Protein AF-A0A842W8N0-F1 (afdb_monomer_lite)

Radius of gyration: 25.59 Å; chains: 1; bounding box: 56×43×64 Å

pLDDT: mean 80.21, std 14.43, range [37.72, 97.69]

Secondary structure (DSSP, 8-state):
---SHHHHHHHTT-PPPP------HHHHHHHHHHHHHHHHHHHHHHHHHHHHHHHHHHHHHH-SS--HHHHHHHHHHHHHHHHHHHHHHHHHHHHHHHHHHHHHHHHHHHHHHHHHTT---HHHHHHHT-HHHHT--

Structure (mmCIF, N/CA/C/O backbone):
data_AF-A0A842W8N0-F1
#
_entry.id   AF-A0A842W8N0-F1
#
loop_
_atom_site.group_PDB
_atom_site.id
_atom_site.type_symbol
_atom_site.label_atom_id
_atom_site.label_alt_id
_atom_site.label_comp_id
_atom_site.label_asym_id
_atom_site.label_entity_id
_atom_site.label_seq_id
_atom_site.pdbx_PDB_ins_code
_atom_site.Cartn_x
_atom_site.Cartn_y
_atom_site.Cartn_z
_atom_site.occupancy
_atom_site.B_iso_or_equiv
_atom_site.auth_seq_id
_atom_site.auth_comp_id
_atom_site.auth_asym_id
_atom_site.auth_atom_id
_atom_site.pdbx_PDB_model_num
ATOM 1 N N . MET A 1 1 ? 34.417 -27.576 -29.522 1.00 37.72 1 MET A N 1
ATOM 2 C CA . MET A 1 1 ? 33.255 -28.136 -30.247 1.00 37.72 1 MET A CA 1
ATOM 3 C C . MET A 1 1 ? 32.018 -27.959 -29.378 1.00 37.72 1 MET A C 1
ATOM 5 O O . MET A 1 1 ? 31.814 -28.756 -28.482 1.00 37.72 1 MET A O 1
ATOM 9 N N . ALA A 1 2 ? 31.237 -26.896 -29.588 1.00 48.78 2 ALA A N 1
ATOM 10 C CA . ALA A 1 2 ? 30.005 -26.617 -28.833 1.00 48.78 2 ALA A CA 1
ATOM 11 C C . ALA A 1 2 ? 28.783 -26.707 -29.767 1.00 48.78 2 ALA A C 1
ATOM 13 O O . ALA A 1 2 ? 27.974 -25.791 -29.863 1.00 48.78 2 ALA A O 1
ATOM 14 N N . ILE A 1 3 ? 28.708 -27.786 -30.550 1.00 51.56 3 ILE A N 1
ATOM 15 C CA . ILE A 1 3 ? 27.665 -27.996 -31.558 1.00 51.56 3 ILE A CA 1
ATOM 16 C C . ILE A 1 3 ? 26.966 -29.312 -31.224 1.00 51.56 3 ILE A C 1
ATOM 18 O O . ILE A 1 3 ? 27.363 -30.343 -31.750 1.00 51.56 3 ILE A O 1
ATOM 22 N N . ASN A 1 4 ? 25.986 -29.286 -30.310 1.00 55.97 4 ASN A N 1
ATOM 23 C CA . ASN A 1 4 ? 24.762 -30.114 -30.385 1.00 55.97 4 ASN A CA 1
ATOM 24 C C . ASN A 1 4 ? 23.886 -30.131 -29.128 1.00 55.97 4 ASN A C 1
ATOM 26 O O . ASN A 1 4 ? 22.790 -30.682 -29.202 1.00 55.97 4 ASN A O 1
ATOM 30 N N . GLU A 1 5 ? 24.289 -29.531 -28.008 1.00 54.09 5 GLU A N 1
ATOM 31 C CA . GLU A 1 5 ? 23.489 -29.617 -26.773 1.00 54.09 5 GLU A CA 1
ATOM 32 C C . GLU A 1 5 ? 22.057 -29.097 -26.975 1.00 54.09 5 GLU A C 1
ATOM 34 O O . GLU A 1 5 ? 21.094 -29.760 -26.602 1.00 54.09 5 GLU A O 1
ATOM 39 N N . TRP A 1 6 ? 21.886 -27.997 -27.713 1.00 58.28 6 TRP A N 1
ATOM 40 C CA . TRP A 1 6 ? 20.570 -27.424 -28.032 1.00 58.28 6 TRP A CA 1
ATOM 41 C C . TRP A 1 6 ? 19.630 -28.350 -28.824 1.00 58.28 6 TRP A C 1
ATOM 43 O O . TRP A 1 6 ? 18.415 -28.297 -28.635 1.00 58.28 6 TRP A O 1
ATOM 53 N N . LYS A 1 7 ? 20.163 -29.226 -29.688 1.00 62.53 7 LYS A N 1
ATOM 54 C CA . LYS A 1 7 ? 19.339 -30.165 -30.474 1.00 62.53 7 LYS A CA 1
ATOM 55 C C . LYS A 1 7 ? 18.827 -31.337 -29.634 1.00 62.53 7 LYS A C 1
ATOM 57 O O . LYS A 1 7 ? 17.808 -31.930 -29.985 1.00 62.53 7 LYS A O 1
ATOM 62 N N . ILE A 1 8 ? 19.510 -31.664 -28.535 1.00 65.56 8 ILE A N 1
ATOM 63 C CA . ILE A 1 8 ? 19.110 -32.733 -27.610 1.00 65.56 8 ILE A CA 1
ATOM 64 C C . ILE A 1 8 ? 17.887 -32.286 -26.801 1.00 65.56 8 ILE A C 1
ATOM 66 O O . ILE A 1 8 ? 16.899 -33.015 -26.733 1.00 65.56 8 ILE A O 1
ATOM 70 N N . TRP A 1 9 ? 17.894 -31.051 -26.293 1.00 64.12 9 TRP A N 1
ATOM 71 C CA . TRP A 1 9 ? 16.776 -30.490 -25.526 1.00 64.12 9 TRP A CA 1
ATOM 72 C C . TRP A 1 9 ? 15.476 -30.384 -26.340 1.00 64.12 9 TRP A C 1
ATOM 74 O O . TRP A 1 9 ? 14.411 -30.726 -25.831 1.00 64.12 9 TRP A O 1
ATOM 84 N N . GLN A 1 10 ? 15.550 -30.014 -27.626 1.00 64.50 10 GLN A N 1
ATOM 85 C CA . GLN A 1 10 ? 14.371 -29.984 -28.509 1.00 64.50 10 GLN A CA 1
ATOM 86 C C . GLN A 1 10 ? 13.789 -31.378 -28.806 1.00 64.50 10 GLN A C 1
ATOM 88 O O . GLN A 1 10 ? 12.573 -31.511 -28.931 1.00 64.50 10 GLN A O 1
ATOM 93 N N . ARG A 1 11 ? 14.624 -32.426 -28.898 1.00 65.75 11 ARG A N 1
ATOM 94 C CA . ARG A 1 11 ? 14.163 -33.814 -29.111 1.00 65.75 11 ARG A CA 1
ATOM 95 C C . ARG A 1 11 ? 13.447 -34.405 -27.896 1.00 65.75 11 ARG A C 1
ATOM 97 O O . ARG A 1 11 ? 12.604 -35.276 -28.071 1.00 65.75 11 ARG A O 1
ATOM 104 N N . LEU A 1 12 ? 13.755 -33.923 -26.693 1.00 73.00 12 LEU A N 1
ATOM 105 C CA . LEU A 1 12 ? 13.152 -34.368 -25.432 1.00 73.00 12 LEU A CA 1
ATOM 106 C C . LEU A 1 12 ? 11.815 -33.672 -25.107 1.00 73.00 12 LEU A C 1
ATOM 108 O O . LEU A 1 12 ? 11.284 -33.841 -24.015 1.00 73.00 12 LEU A O 1
ATOM 112 N N . GLY A 1 13 ? 11.257 -32.885 -26.034 1.00 62.50 13 GLY A N 1
ATOM 113 C CA . GLY A 1 13 ? 9.949 -32.246 -25.856 1.00 62.50 13 GLY A CA 1
ATOM 114 C C . GLY A 1 13 ? 9.960 -31.003 -24.962 1.00 62.50 13 GLY A C 1
ATOM 115 O O . GLY A 1 13 ? 8.897 -30.431 -24.706 1.00 62.50 13 GLY A O 1
ATOM 116 N N . PHE A 1 14 ? 11.136 -30.530 -24.533 1.00 61.44 14 PHE A N 1
ATOM 117 C CA . PHE A 1 14 ? 11.260 -29.227 -23.886 1.00 61.44 14 PHE A CA 1
ATOM 118 C C . PHE A 1 14 ? 10.972 -28.142 -24.926 1.00 61.44 14 PHE A C 1
ATOM 120 O O . PHE A 1 14 ? 11.801 -27.827 -25.785 1.00 61.44 14 PHE A O 1
ATOM 127 N N . LYS A 1 15 ? 9.750 -27.598 -24.879 1.00 61.84 15 LYS A N 1
ATOM 128 C CA . LYS A 1 15 ? 9.355 -26.446 -25.691 1.00 61.84 15 LYS A CA 1
ATOM 129 C C . LYS A 1 15 ? 10.353 -25.327 -25.418 1.00 61.84 15 LYS A C 1
ATOM 131 O O . LYS A 1 15 ? 10.620 -25.010 -24.260 1.00 61.84 15 LYS A O 1
ATOM 136 N N . SER A 1 16 ? 10.903 -24.740 -26.483 1.00 57.84 16 SER A N 1
ATOM 137 C CA . SER A 1 16 ? 11.685 -23.511 -26.364 1.00 57.84 16 SER A CA 1
ATOM 138 C C . SER A 1 16 ? 10.904 -22.524 -25.492 1.00 57.84 16 SER A C 1
ATOM 140 O O . SER A 1 16 ? 9.681 -22.442 -25.665 1.00 57.84 16 SER A O 1
ATOM 142 N N . PRO A 1 17 ? 11.564 -21.821 -24.551 1.00 56.91 17 PRO A N 1
ATOM 143 C CA . PRO A 1 17 ? 10.871 -20.879 -23.687 1.00 56.91 17 PRO A CA 1
ATOM 144 C C . PRO A 1 17 ? 10.042 -19.938 -24.567 1.00 56.91 17 PRO A C 1
ATOM 146 O O . PRO A 1 17 ? 10.509 -19.576 -25.659 1.00 56.91 17 PRO A O 1
ATOM 149 N N . PRO A 1 18 ? 8.804 -19.599 -24.158 1.00 52.84 18 PRO A N 1
ATOM 150 C CA . PRO A 1 18 ? 7.971 -18.695 -24.933 1.00 52.84 18 PRO A CA 1
ATOM 151 C C . PRO A 1 18 ? 8.812 -17.468 -25.274 1.00 52.84 18 PRO A C 1
ATOM 153 O O . PRO A 1 18 ? 9.472 -16.911 -24.393 1.00 52.84 18 PRO A O 1
ATOM 156 N N . LYS A 1 19 ? 8.861 -17.099 -26.564 1.00 53.97 19 LYS A N 1
ATOM 157 C CA . LYS A 1 19 ? 9.527 -15.865 -26.995 1.00 53.97 19 LYS A CA 1
ATOM 158 C C . LYS A 1 19 ? 9.007 -14.767 -26.076 1.00 53.97 19 LYS A C 1
ATOM 160 O O . LYS A 1 19 ? 7.801 -14.522 -26.091 1.00 53.97 19 LYS A O 1
ATOM 165 N N . GLN A 1 20 ? 9.891 -14.177 -25.266 1.00 56.47 20 GLN A N 1
ATOM 166 C CA . GLN A 1 20 ? 9.535 -13.047 -24.414 1.00 56.47 20 GLN A CA 1
ATOM 167 C C . GLN A 1 20 ? 8.753 -12.066 -25.282 1.00 56.47 20 GLN A C 1
ATOM 169 O O . GLN A 1 20 ? 9.212 -11.693 -26.370 1.00 56.47 20 GLN A O 1
ATOM 174 N N . SER A 1 21 ? 7.531 -11.748 -24.852 1.00 60.00 21 SER A N 1
ATOM 175 C CA . SER A 1 21 ? 6.713 -10.746 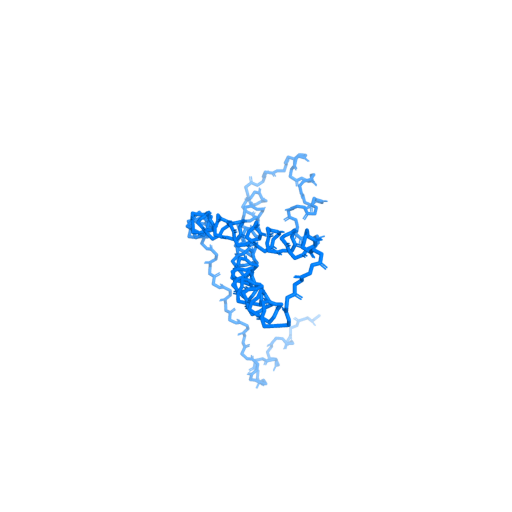-25.517 1.00 60.00 21 SER A CA 1
ATOM 176 C C . SER A 1 21 ? 7.567 -9.496 -25.696 1.00 60.00 21 SER A C 1
ATOM 178 O O . SER A 1 21 ? 8.360 -9.124 -24.829 1.00 60.00 21 SER A O 1
ATOM 180 N N . LYS A 1 22 ? 7.478 -8.878 -26.874 1.00 70.50 22 LYS A N 1
ATOM 181 C CA . LYS A 1 22 ? 8.215 -7.647 -27.144 1.00 70.50 22 LYS A CA 1
ATOM 182 C C . LYS A 1 22 ? 7.737 -6.608 -26.123 1.00 70.50 22 LYS A C 1
ATOM 184 O O . LYS A 1 22 ? 6.570 -6.235 -26.166 1.00 70.50 22 LYS A O 1
ATOM 189 N N . ILE A 1 23 ? 8.618 -6.208 -25.203 1.00 78.25 23 ILE A N 1
ATOM 190 C CA . ILE A 1 23 ? 8.315 -5.203 -24.177 1.00 78.25 23 ILE A CA 1
ATOM 191 C C . ILE A 1 23 ? 7.908 -3.910 -24.887 1.00 78.25 23 ILE A C 1
ATOM 193 O O . ILE A 1 23 ? 8.670 -3.382 -25.706 1.00 78.25 23 ILE A O 1
ATOM 197 N N . ASP A 1 24 ? 6.706 -3.425 -24.583 1.00 86.50 24 ASP A N 1
ATOM 198 C CA . ASP A 1 24 ? 6.171 -2.168 -25.093 1.00 86.50 24 ASP A CA 1
ATOM 199 C C . ASP A 1 24 ? 6.235 -1.119 -23.984 1.00 86.50 24 ASP A C 1
ATOM 201 O O . ASP A 1 24 ? 5.384 -1.054 -23.102 1.00 86.50 24 ASP A O 1
ATOM 205 N N . VAL A 1 25 ? 7.287 -0.304 -24.044 1.00 86.75 25 VAL A N 1
ATOM 206 C CA . VAL A 1 25 ? 7.583 0.720 -23.038 1.00 86.75 25 VAL A CA 1
ATOM 207 C C . VAL A 1 25 ? 6.449 1.730 -22.897 1.00 86.75 25 VAL A C 1
ATOM 209 O O . VAL A 1 25 ? 6.178 2.155 -21.782 1.00 86.75 25 VAL A O 1
ATOM 212 N N . ASN A 1 26 ? 5.784 2.112 -23.991 1.00 89.06 26 ASN A N 1
ATOM 213 C CA . ASN A 1 26 ? 4.712 3.104 -23.913 1.00 89.06 26 ASN A CA 1
ATOM 214 C C . ASN A 1 26 ? 3.507 2.509 -23.189 1.00 89.06 26 ASN A C 1
ATOM 216 O O . ASN A 1 26 ? 3.007 3.108 -22.247 1.00 89.06 26 ASN A O 1
ATOM 220 N N . LYS A 1 27 ? 3.132 1.277 -23.548 1.00 89.88 27 LYS A N 1
ATOM 221 C CA . LYS A 1 27 ? 2.057 0.552 -22.868 1.00 89.88 27 LYS A CA 1
ATOM 222 C C . LYS A 1 27 ? 2.344 0.341 -21.379 1.00 89.88 27 LYS A C 1
ATOM 224 O O . LYS A 1 27 ? 1.427 0.410 -20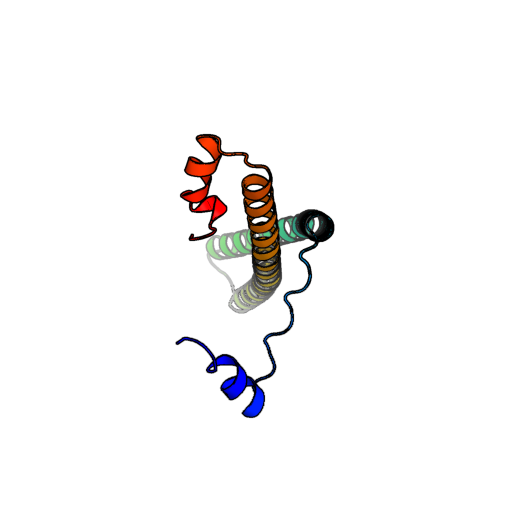.567 1.00 89.88 27 LYS A O 1
ATOM 229 N N . ASP A 1 28 ? 3.593 0.054 -21.018 1.00 88.62 28 ASP A N 1
ATOM 230 C CA . ASP A 1 28 ? 3.981 -0.113 -19.616 1.00 88.62 28 ASP A CA 1
ATOM 231 C C . ASP A 1 28 ? 3.968 1.215 -18.846 1.00 88.62 28 ASP A C 1
ATOM 233 O O . ASP A 1 28 ? 3.553 1.223 -17.691 1.00 88.62 28 ASP A O 1
ATOM 237 N N . ILE A 1 29 ? 4.357 2.331 -19.474 1.00 90.06 29 ILE A N 1
ATOM 238 C CA . ILE A 1 29 ? 4.242 3.672 -18.877 1.00 90.06 29 ILE A CA 1
ATOM 239 C C . ILE A 1 29 ? 2.773 4.039 -18.657 1.00 90.06 29 ILE A C 1
ATOM 241 O O . ILE A 1 29 ? 2.425 4.471 -17.560 1.00 90.06 29 ILE A O 1
ATOM 245 N N . ASP A 1 30 ? 1.922 3.836 -19.665 1.00 92.25 30 ASP A N 1
ATOM 246 C CA . ASP A 1 30 ? 0.488 4.129 -19.577 1.00 92.25 30 ASP A CA 1
ATOM 247 C C . ASP A 1 30 ? -0.163 3.298 -18.463 1.00 92.25 30 ASP A C 1
ATOM 249 O O . ASP A 1 30 ? -0.858 3.841 -17.611 1.00 92.25 30 ASP A O 1
ATOM 253 N N . ALA A 1 31 ? 0.156 2.002 -18.378 1.00 90.12 31 ALA A N 1
ATOM 254 C CA . ALA A 1 31 ? -0.369 1.133 -17.327 1.00 90.12 31 ALA A CA 1
ATOM 255 C C . ALA A 1 31 ? 0.085 1.538 -15.914 1.00 90.12 31 ALA A C 1
ATOM 257 O O . ALA A 1 31 ? -0.695 1.435 -14.968 1.00 90.12 31 ALA A O 1
ATOM 258 N N . VAL A 1 32 ? 1.329 2.004 -15.755 1.00 90.38 32 VAL A N 1
ATOM 259 C CA . VAL A 1 32 ? 1.799 2.549 -14.471 1.00 90.38 32 VAL A CA 1
ATOM 260 C C . VAL A 1 32 ? 1.041 3.831 -14.131 1.00 90.38 32 VAL A C 1
ATOM 262 O O . VAL A 1 32 ? 0.647 4.022 -12.983 1.00 90.38 32 VAL A O 1
ATOM 265 N N . LEU A 1 33 ? 0.825 4.713 -15.108 1.00 90.69 33 LEU A N 1
ATOM 266 C CA . LEU A 1 33 ? 0.093 5.959 -14.902 1.00 90.69 33 LEU A CA 1
ATOM 267 C C . LEU A 1 33 ? -1.366 5.701 -14.501 1.00 90.69 33 LEU A C 1
ATOM 269 O O . LEU A 1 33 ? -1.845 6.312 -13.545 1.00 90.69 33 LEU A O 1
ATOM 273 N N . ASP A 1 34 ? -2.039 4.772 -15.177 1.00 89.50 34 ASP A N 1
ATOM 274 C CA . ASP A 1 34 ? -3.400 4.346 -14.847 1.00 89.50 34 ASP A CA 1
ATOM 275 C C . ASP A 1 34 ? -3.465 3.776 -13.427 1.00 89.50 34 ASP A C 1
ATOM 277 O O . ASP A 1 34 ? -4.257 4.241 -12.607 1.00 89.50 34 ASP A O 1
ATOM 281 N N . SER A 1 35 ? -2.551 2.867 -13.078 1.00 88.94 35 SER A N 1
ATOM 282 C CA . SER A 1 35 ? -2.512 2.296 -11.732 1.00 88.94 35 SER A CA 1
ATOM 283 C C . SER A 1 35 ? -2.246 3.351 -10.653 1.00 88.94 35 SER A C 1
ATOM 285 O O . SER A 1 35 ? -2.895 3.344 -9.611 1.00 88.94 35 SER A O 1
ATOM 287 N N . LEU A 1 36 ? -1.364 4.329 -10.892 1.00 86.69 36 LEU A N 1
ATOM 288 C CA . LEU A 1 36 ? -1.146 5.432 -9.946 1.00 86.69 36 LEU A CA 1
ATOM 289 C C . LEU A 1 36 ? -2.404 6.292 -9.739 1.00 86.69 36 LEU A C 1
ATOM 291 O O . LEU A 1 36 ? -2.639 6.782 -8.628 1.00 86.69 36 LEU A O 1
ATOM 295 N N . ASN A 1 37 ? -3.215 6.474 -10.783 1.00 88.69 37 ASN A N 1
ATOM 296 C CA . ASN A 1 37 ? -4.493 7.175 -10.676 1.00 88.69 37 ASN A CA 1
ATOM 297 C C . ASN A 1 37 ? -5.513 6.367 -9.859 1.00 88.69 37 ASN A C 1
ATOM 299 O O . ASN A 1 37 ? -6.209 6.952 -9.022 1.00 88.69 37 ASN A O 1
ATOM 303 N N . ASP A 1 38 ? -5.539 5.046 -10.032 1.00 86.44 38 ASP A N 1
ATOM 304 C CA . ASP A 1 38 ? -6.438 4.128 -9.323 1.00 86.44 38 ASP A CA 1
ATOM 305 C C . ASP A 1 38 ? -6.027 3.898 -7.858 1.00 86.44 38 ASP A C 1
ATOM 307 O O . ASP A 1 38 ? -6.871 3.754 -6.972 1.00 86.44 38 ASP A O 1
ATOM 311 N N . VAL A 1 39 ? -4.731 3.969 -7.556 1.00 87.88 39 VAL A N 1
ATOM 312 C CA . VAL A 1 39 ? -4.183 3.816 -6.199 1.00 87.88 39 VAL A CA 1
ATOM 313 C C . VAL A 1 39 ? -4.566 4.989 -5.290 1.00 87.88 39 VAL A C 1
ATOM 315 O O . VAL A 1 39 ? -4.770 4.816 -4.086 1.00 87.88 39 VAL A O 1
ATOM 318 N N . LYS A 1 40 ? -4.706 6.204 -5.831 1.00 84.88 40 LYS A N 1
ATOM 319 C CA . LYS A 1 40 ? -5.028 7.406 -5.042 1.00 84.88 40 LYS A CA 1
ATOM 320 C C . LYS A 1 40 ? -6.322 7.274 -4.213 1.00 84.88 40 LYS A C 1
ATOM 322 O O . LYS A 1 40 ? -6.272 7.554 -3.008 1.00 84.88 40 LYS A O 1
ATOM 327 N N . PRO A 1 41 ? -7.480 6.880 -4.781 1.00 87.75 41 PRO A N 1
ATOM 328 C CA . PRO A 1 41 ? -8.688 6.650 -3.991 1.00 87.75 41 PRO A CA 1
ATOM 329 C C . PRO A 1 41 ? -8.545 5.472 -3.014 1.00 87.75 41 PRO A C 1
ATOM 331 O O . PRO A 1 41 ? -9.052 5.574 -1.894 1.00 87.75 41 PRO A O 1
ATOM 334 N N . VAL A 1 42 ? -7.812 4.410 -3.375 1.00 87.44 42 VAL A N 1
ATOM 335 C CA . VAL A 1 42 ? -7.552 3.255 -2.492 1.00 87.44 42 VAL A CA 1
ATOM 336 C C . VAL A 1 42 ? -6.793 3.689 -1.237 1.00 87.44 42 VAL A C 1
ATOM 338 O O . VAL A 1 42 ? -7.255 3.445 -0.123 1.00 87.44 42 VAL A O 1
ATOM 341 N N . ILE A 1 43 ? -5.694 4.435 -1.392 1.00 89.69 43 ILE A N 1
ATOM 342 C CA . ILE A 1 43 ? -4.920 4.982 -0.266 1.00 89.69 43 ILE A CA 1
ATOM 343 C C . ILE A 1 43 ? -5.791 5.895 0.606 1.00 89.69 43 ILE A C 1
ATOM 345 O O . ILE A 1 43 ? -5.719 5.840 1.835 1.00 89.69 43 ILE A O 1
ATOM 349 N N . SER A 1 44 ? -6.633 6.734 -0.004 1.00 92.38 44 SER A N 1
ATOM 350 C CA . SER A 1 44 ? -7.530 7.618 0.749 1.00 92.38 44 SER A CA 1
ATOM 351 C C . SER A 1 44 ? -8.519 6.828 1.618 1.00 92.38 44 SER A C 1
ATOM 353 O O . SER A 1 44 ? -8.706 7.152 2.797 1.00 92.38 44 SER A O 1
ATOM 355 N N . SER A 1 45 ? -9.101 5.759 1.067 1.00 91.62 45 SER A N 1
ATOM 356 C CA . SER A 1 45 ? -9.975 4.836 1.799 1.00 91.62 45 SER A CA 1
ATOM 357 C C . SER A 1 45 ? -9.231 4.132 2.938 1.00 91.62 45 SER A C 1
ATOM 359 O O . SER A 1 45 ? -9.704 4.131 4.078 1.00 91.62 45 SER A O 1
ATOM 361 N N . LEU A 1 46 ? -8.020 3.643 2.668 1.00 93.50 46 LEU A N 1
ATOM 362 C CA . LEU A 1 46 ? -7.187 2.942 3.641 1.00 93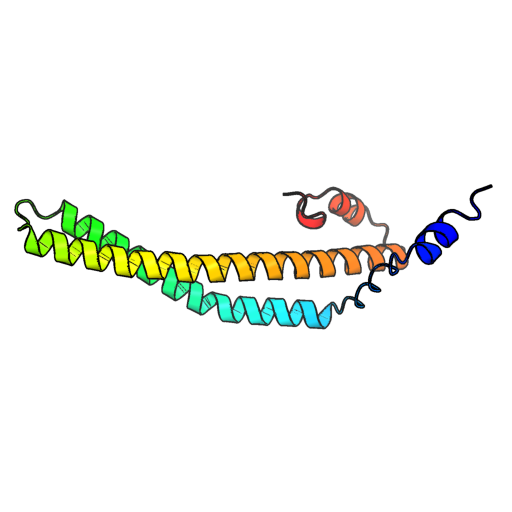.50 46 LEU A CA 1
ATOM 363 C C . LEU A 1 46 ? -6.845 3.837 4.841 1.00 93.50 46 LEU A C 1
ATOM 365 O O . LEU A 1 46 ? -7.010 3.440 5.996 1.00 93.50 46 LEU A O 1
ATOM 369 N N . ILE A 1 47 ? -6.441 5.087 4.587 1.00 95.31 47 ILE A N 1
ATOM 370 C CA . ILE A 1 47 ? -6.167 6.079 5.638 1.00 95.31 47 ILE A CA 1
ATOM 371 C C . ILE A 1 47 ? -7.413 6.313 6.500 1.00 95.31 47 ILE A C 1
ATOM 373 O O . ILE A 1 47 ? -7.316 6.397 7.730 1.00 95.31 47 ILE A O 1
ATOM 377 N N . LYS A 1 48 ? -8.592 6.411 5.877 1.00 96.69 48 LYS A N 1
ATOM 378 C CA . LYS A 1 48 ? -9.861 6.605 6.587 1.00 96.69 48 LYS A CA 1
ATOM 379 C C . LYS A 1 48 ? -10.175 5.421 7.505 1.00 96.69 48 LYS A C 1
ATOM 381 O O . LYS A 1 48 ? -10.500 5.644 8.674 1.00 96.69 48 LYS A O 1
ATOM 386 N N . ASP A 1 49 ? -10.045 4.190 7.015 1.00 96.88 49 ASP A N 1
ATOM 387 C CA . ASP A 1 49 ? -10.300 2.986 7.811 1.00 96.88 49 ASP A CA 1
ATOM 388 C C . ASP A 1 49 ? -9.268 2.818 8.945 1.00 96.88 49 ASP A C 1
ATOM 390 O O . ASP A 1 49 ? -9.653 2.556 10.089 1.00 96.88 49 ASP A O 1
ATOM 394 N N . ILE A 1 50 ? -7.980 3.097 8.705 1.00 96.50 50 ILE A N 1
ATOM 395 C CA . ILE A 1 50 ? -6.939 3.103 9.753 1.00 96.50 50 ILE A CA 1
ATOM 396 C C . ILE A 1 50 ? -7.259 4.130 10.847 1.00 96.50 50 ILE A C 1
ATOM 398 O O . ILE A 1 50 ? -7.167 3.831 12.043 1.00 96.50 50 ILE A O 1
ATOM 402 N N . ASN A 1 51 ? -7.655 5.346 10.465 1.00 97.69 51 ASN A N 1
ATOM 403 C CA . ASN A 1 51 ? -8.029 6.385 11.423 1.00 97.69 51 ASN A CA 1
ATOM 404 C C . ASN A 1 51 ? -9.274 5.993 12.224 1.00 97.69 51 ASN A C 1
ATOM 406 O O . ASN A 1 51 ? -9.310 6.198 13.441 1.00 97.69 51 ASN A O 1
ATOM 410 N N . LYS A 1 52 ? -10.259 5.359 11.577 1.00 97.06 52 LYS A N 1
ATOM 411 C CA . LYS A 1 52 ? -11.432 4.804 12.258 1.00 97.06 52 LYS A CA 1
ATOM 412 C C . LYS A 1 52 ? -11.032 3.732 13.275 1.00 97.06 52 LYS A C 1
ATOM 414 O O . LYS A 1 52 ? -11.474 3.787 14.421 1.00 97.06 52 LYS A O 1
ATOM 419 N N . PHE A 1 53 ? -10.152 2.803 12.907 1.00 97.06 53 PHE A N 1
ATOM 420 C CA . PHE A 1 53 ? -9.657 1.773 13.822 1.00 97.06 53 PHE A CA 1
ATOM 421 C C . PHE A 1 53 ? -8.937 2.377 15.039 1.00 97.06 53 PHE A C 1
ATOM 423 O O . PHE A 1 53 ? -9.200 1.995 16.184 1.00 97.06 53 PHE A O 1
ATOM 430 N N . LYS A 1 54 ? -8.074 3.379 14.814 1.00 96.94 54 LYS A N 1
ATOM 431 C CA . LYS A 1 54 ? -7.402 4.127 15.891 1.00 96.94 54 LYS A CA 1
ATOM 432 C C . LYS A 1 54 ? -8.405 4.808 16.826 1.00 96.94 54 LYS A C 1
ATOM 434 O O . LYS A 1 54 ? -8.236 4.744 18.045 1.00 96.94 54 LYS A O 1
ATOM 439 N N . ALA A 1 55 ? -9.454 5.422 16.280 1.00 95.69 55 ALA A N 1
ATOM 440 C CA . ALA A 1 55 ? -10.507 6.050 17.072 1.00 95.69 55 ALA A CA 1
ATOM 441 C C . ALA A 1 55 ? -11.252 5.028 17.950 1.00 95.69 55 ALA A C 1
ATOM 443 O O . ALA A 1 55 ? -11.402 5.263 19.149 1.00 95.69 55 ALA A O 1
ATOM 444 N N . LEU A 1 56 ? -11.616 3.860 17.402 1.00 94.19 56 LEU A N 1
ATOM 445 C CA . LEU A 1 56 ? -12.268 2.778 18.156 1.00 94.19 56 LEU A CA 1
ATOM 446 C C . LEU A 1 56 ? -11.389 2.253 19.305 1.00 94.19 56 LEU A C 1
ATOM 448 O O . LEU A 1 56 ? -11.881 2.025 20.411 1.00 94.19 56 LEU A O 1
ATOM 452 N N . LYS A 1 57 ? -10.077 2.101 19.076 1.00 93.50 57 LYS A N 1
ATOM 453 C CA . LYS A 1 57 ? -9.098 1.745 20.124 1.00 93.50 57 LYS A CA 1
ATOM 454 C C . LYS A 1 57 ? -9.002 2.820 21.212 1.00 93.50 57 LYS A C 1
ATOM 456 O O . LYS A 1 57 ? -8.920 2.492 22.394 1.00 93.50 57 LYS A O 1
ATOM 461 N N . LYS A 1 58 ? -9.004 4.103 20.835 1.00 93.50 58 LYS A N 1
ATOM 462 C CA . LYS A 1 58 ? -8.963 5.220 21.793 1.00 93.50 58 LYS A CA 1
ATOM 463 C C . LYS A 1 58 ? -10.235 5.272 22.643 1.00 93.50 58 LYS A C 1
ATOM 465 O O . LYS A 1 58 ? -10.142 5.433 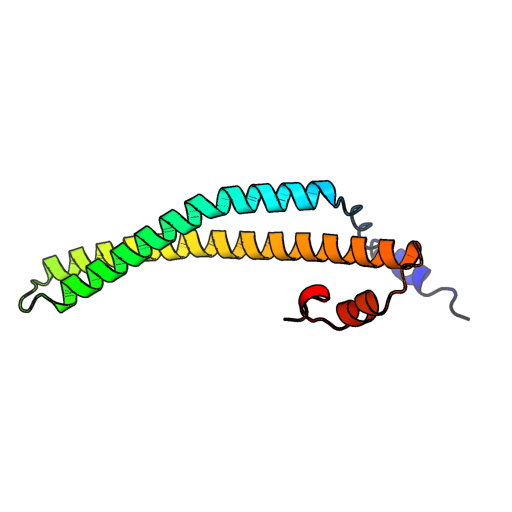23.856 1.00 93.50 58 LYS A O 1
ATOM 470 N N . GLN A 1 59 ? -11.398 5.094 22.017 1.00 90.06 59 GLN A N 1
ATOM 471 C CA . GLN A 1 59 ? -12.690 5.066 22.698 1.00 90.06 59 GLN A CA 1
ATOM 472 C C . GLN A 1 59 ? -12.757 3.937 23.728 1.00 90.06 59 GLN A C 1
ATOM 474 O O . GLN A 1 59 ? -13.147 4.186 24.865 1.00 90.06 59 GLN A O 1
ATOM 479 N N . GLU A 1 60 ? -12.324 2.729 23.359 1.00 88.94 60 GLU A N 1
ATOM 480 C CA . GLU A 1 60 ? -12.266 1.583 24.273 1.00 88.94 60 GLU A CA 1
ATOM 481 C C . GLU A 1 60 ? -11.412 1.898 25.504 1.00 88.94 60 GLU A C 1
ATOM 483 O O . GLU A 1 60 ? -11.890 1.774 26.625 1.00 88.94 60 GLU A O 1
ATOM 488 N N . LYS A 1 61 ? -10.185 2.400 25.302 1.00 88.38 61 LYS A N 1
ATOM 489 C CA . LYS A 1 61 ? -9.277 2.762 26.404 1.00 88.38 61 LYS A CA 1
ATOM 490 C C . LYS A 1 61 ? -9.830 3.853 27.324 1.00 88.38 61 LYS A C 1
ATOM 492 O O . LYS A 1 61 ? -9.469 3.906 28.494 1.00 88.38 61 LYS A O 1
ATOM 497 N N . SER A 1 62 ? -10.644 4.761 26.790 1.00 89.69 62 SER A N 1
ATOM 498 C CA . SER A 1 62 ? -11.150 5.921 27.534 1.00 89.69 62 SER A CA 1
ATOM 499 C C . SER A 1 62 ? -12.333 5.612 28.456 1.00 89.69 62 SER A C 1
ATOM 501 O O . SER A 1 62 ? -12.654 6.418 29.328 1.00 89.69 62 SER A O 1
ATOM 503 N N . ARG A 1 63 ? -12.993 4.461 28.286 1.00 87.38 63 ARG A N 1
ATOM 504 C CA . ARG A 1 63 ? -14.175 4.098 29.071 1.00 87.38 63 ARG A CA 1
ATOM 505 C C . ARG A 1 63 ? -13.768 3.185 30.226 1.00 87.38 63 ARG A C 1
ATOM 507 O O . ARG A 1 63 ? -13.225 2.111 30.008 1.00 87.38 63 ARG A O 1
ATOM 514 N N . LYS A 1 64 ? -14.065 3.609 31.457 1.00 76.88 64 LYS A N 1
ATOM 515 C CA . LYS A 1 64 ? -13.729 2.849 32.673 1.00 76.88 64 LYS A CA 1
ATOM 516 C C . LYS A 1 64 ? -14.710 1.709 32.990 1.00 76.88 64 LYS A C 1
ATOM 518 O O . LYS A 1 64 ? -14.291 0.745 33.608 1.00 76.88 64 LYS A O 1
ATOM 523 N N . ASN A 1 65 ? -15.963 1.795 32.527 1.00 84.56 65 ASN A N 1
ATOM 524 C CA . ASN A 1 65 ? -17.034 0.830 32.824 1.00 84.56 65 ASN A CA 1
ATOM 525 C C . ASN A 1 65 ? -17.789 0.439 31.538 1.00 84.56 65 ASN A C 1
ATOM 527 O O . ASN A 1 65 ? -18.912 0.883 31.316 1.00 84.56 65 ASN A O 1
ATOM 531 N N . ILE A 1 66 ? -17.147 -0.320 30.649 1.00 87.00 66 ILE A N 1
ATOM 532 C CA . ILE A 1 66 ? -17.797 -0.874 29.449 1.00 87.00 66 ILE A CA 1
ATOM 533 C C . ILE A 1 66 ? -18.547 -2.150 29.842 1.00 87.00 66 ILE A C 1
ATOM 535 O O . ILE A 1 66 ? -17.965 -3.018 30.486 1.00 87.00 66 ILE A O 1
ATOM 539 N N . SER A 1 67 ? -19.807 -2.291 29.422 1.00 92.44 67 SER A N 1
ATOM 540 C CA . SER A 1 67 ? -20.519 -3.571 29.541 1.00 92.44 67 SER A CA 1
ATOM 541 C C . SER A 1 67 ? -20.019 -4.60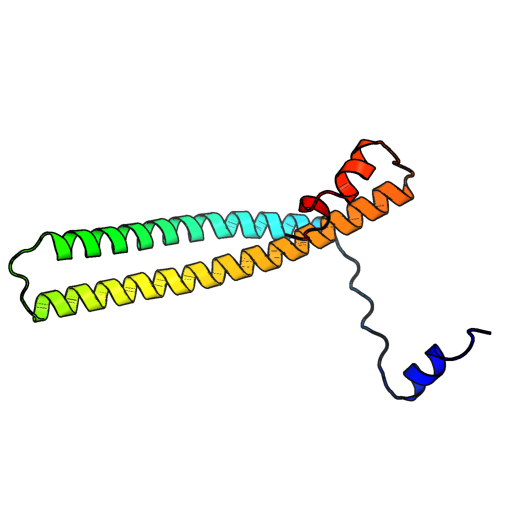0 28.517 1.00 92.44 67 SER A C 1
ATOM 543 O O . SER A 1 67 ? -19.636 -4.236 27.405 1.00 92.44 67 SER A O 1
ATOM 545 N N . ASP A 1 68 ? -20.097 -5.896 28.826 1.00 91.12 68 ASP A N 1
ATOM 546 C CA . ASP A 1 68 ? -19.654 -6.964 27.910 1.00 91.12 68 ASP A CA 1
ATOM 547 C C . ASP A 1 68 ? -20.320 -6.888 26.528 1.00 91.12 68 ASP A C 1
ATOM 549 O O . ASP A 1 68 ? -19.689 -7.129 25.496 1.00 91.12 68 ASP A O 1
ATOM 553 N N . ASN A 1 69 ? -21.593 -6.487 26.480 1.00 93.81 69 ASN A N 1
ATOM 554 C CA . ASN A 1 69 ? -22.327 -6.337 25.226 1.00 93.81 69 ASN A CA 1
ATOM 555 C C . ASN A 1 69 ? -21.817 -5.144 24.393 1.00 93.81 69 ASN A C 1
ATOM 557 O O . ASN A 1 69 ? -21.739 -5.220 23.166 1.00 93.81 69 ASN A O 1
ATOM 561 N N . GLU A 1 70 ? -21.434 -4.041 25.039 1.00 90.19 70 GLU A N 1
ATOM 562 C CA . GLU A 1 70 ? -20.775 -2.921 24.359 1.00 90.19 70 GLU A CA 1
ATOM 563 C C . GLU A 1 70 ? -19.369 -3.296 23.890 1.00 90.19 70 GLU A C 1
ATOM 565 O O . GLU A 1 70 ? -19.001 -2.963 22.761 1.00 90.19 70 GLU A O 1
ATOM 570 N N . LEU A 1 71 ? -18.603 -4.024 24.710 1.00 90.56 71 LEU A N 1
ATOM 571 C CA . LEU A 1 71 ? -17.273 -4.506 24.340 1.00 90.56 71 LEU A CA 1
ATOM 572 C C . LEU A 1 71 ? -17.347 -5.408 23.105 1.00 90.56 71 LEU A C 1
ATOM 574 O O . LEU A 1 71 ? -16.556 -5.249 22.170 1.00 90.56 71 LEU A O 1
ATOM 578 N N . LYS A 1 72 ? -18.338 -6.306 23.065 1.00 92.88 72 LYS A N 1
ATOM 579 C CA . LYS A 1 72 ? -18.603 -7.182 21.922 1.00 92.88 72 LYS A CA 1
ATOM 580 C C . LYS A 1 72 ? -18.893 -6.376 20.658 1.00 92.88 72 LYS A C 1
ATOM 582 O O . LYS A 1 72 ? -18.201 -6.563 19.662 1.00 92.88 72 LYS A O 1
ATOM 587 N N . LYS A 1 73 ? -19.826 -5.418 20.709 1.00 93.00 73 LYS A N 1
ATOM 588 C CA . LYS A 1 73 ? -20.150 -4.546 19.563 1.00 93.00 73 LYS A CA 1
ATOM 589 C C . LYS A 1 73 ? -18.938 -3.753 19.070 1.00 93.00 73 LYS A C 1
ATOM 591 O O . LYS A 1 73 ? -18.686 -3.691 17.869 1.00 93.00 73 LYS A O 1
ATOM 596 N N . MET A 1 74 ? -18.158 -3.175 19.986 1.00 92.44 74 MET A N 1
ATOM 597 C CA . MET A 1 74 ? -16.939 -2.441 19.629 1.00 92.44 74 MET A CA 1
ATOM 598 C C . MET A 1 74 ? -15.886 -3.355 18.998 1.00 92.44 74 MET A C 1
ATOM 600 O O . MET A 1 74 ? -15.176 -2.940 18.082 1.00 92.44 74 MET A O 1
ATOM 604 N N . THR A 1 75 ? -15.765 -4.588 19.485 1.00 92.94 75 THR A N 1
ATOM 605 C CA . THR A 1 75 ? -14.839 -5.583 18.936 1.00 92.94 75 THR A CA 1
ATOM 606 C C . THR A 1 75 ? -15.276 -6.024 17.544 1.00 92.94 75 THR A C 1
ATOM 608 O O . THR A 1 75 ? -14.456 -6.015 16.631 1.00 92.94 75 THR A O 1
ATOM 611 N N . GLU A 1 76 ? -16.563 -6.308 17.339 1.00 96.19 76 GLU A N 1
ATOM 612 C CA . GLU A 1 76 ? -17.122 -6.621 16.018 1.00 96.19 76 GLU A CA 1
ATOM 613 C C . GLU A 1 76 ? -16.875 -5.488 15.015 1.00 96.19 76 GLU A C 1
ATOM 615 O O . GLU A 1 76 ? -16.484 -5.737 13.874 1.00 96.19 76 GLU A O 1
ATOM 620 N N . GLU A 1 77 ? -17.052 -4.229 15.428 1.00 95.88 77 GLU A N 1
ATOM 621 C CA . GLU A 1 77 ? -16.771 -3.089 14.558 1.00 95.88 77 GLU A CA 1
ATOM 622 C C . GLU A 1 77 ? -15.278 -2.973 14.222 1.00 95.88 77 GLU A C 1
ATOM 624 O O . GLU A 1 77 ? -14.931 -2.738 13.063 1.00 95.88 77 GLU A O 1
ATOM 629 N N . LYS A 1 78 ? -14.382 -3.185 15.195 1.00 95.06 78 LYS A N 1
ATOM 630 C CA . LYS A 1 78 ? -12.930 -3.203 14.952 1.00 95.06 78 LYS A CA 1
ATOM 631 C C . LYS A 1 78 ? -12.537 -4.297 13.972 1.00 95.06 78 LYS A C 1
ATOM 633 O O . LYS A 1 78 ? -11.757 -4.009 13.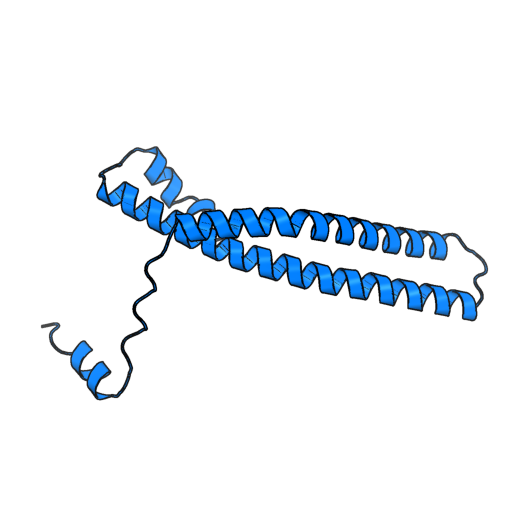073 1.00 95.06 78 LYS A O 1
ATOM 638 N N . VAL A 1 79 ? -13.079 -5.506 14.127 1.00 97.06 79 VAL A N 1
ATOM 639 C CA . VAL A 1 79 ? -12.821 -6.628 13.212 1.00 97.06 79 VAL A CA 1
ATOM 640 C C . VAL A 1 79 ? -13.265 -6.258 11.800 1.00 97.06 79 VAL A C 1
ATOM 642 O O . VAL A 1 79 ? -12.460 -6.336 10.884 1.00 97.06 79 VAL A O 1
ATOM 645 N N . LYS A 1 80 ? -14.486 -5.735 11.626 1.00 96.94 80 LYS A N 1
ATOM 646 C CA . LYS A 1 80 ? -14.991 -5.301 10.309 1.00 96.94 80 LYS A CA 1
ATOM 647 C C . LYS A 1 80 ? -14.156 -4.189 9.674 1.00 96.94 80 LYS A C 1
ATOM 649 O O . LYS A 1 80 ? -14.035 -4.131 8.457 1.00 96.94 80 LYS A O 1
ATOM 654 N N . VAL A 1 81 ? -13.652 -3.244 10.469 1.00 97.31 81 VAL A N 1
ATOM 655 C CA . VAL A 1 81 ? -12.769 -2.182 9.960 1.00 97.31 81 VAL A CA 1
ATOM 656 C C . VAL A 1 81 ? -11.417 -2.766 9.566 1.00 97.31 81 VAL A C 1
ATOM 658 O O . VAL A 1 81 ? -10.910 -2.432 8.505 1.00 97.31 81 VAL A O 1
ATOM 661 N N . PHE A 1 82 ? -10.846 -3.635 10.398 1.00 96.69 82 PHE A N 1
ATOM 662 C CA . PHE A 1 82 ? -9.538 -4.225 10.144 1.00 96.69 82 PHE A CA 1
ATOM 663 C C . PHE A 1 82 ? -9.547 -5.162 8.933 1.00 96.69 82 PHE A C 1
ATOM 665 O O . PHE A 1 82 ? -8.633 -5.105 8.126 1.00 96.69 82 PHE A O 1
ATOM 672 N N . ASP A 1 83 ? -10.617 -5.927 8.748 1.00 96.50 83 ASP A N 1
ATOM 673 C CA . ASP A 1 83 ? -10.846 -6.752 7.560 1.00 96.50 83 ASP A CA 1
ATOM 674 C C . ASP A 1 83 ? -10.827 -5.920 6.264 1.00 96.50 83 ASP A C 1
ATOM 676 O O . ASP A 1 83 ? -10.126 -6.251 5.310 1.00 96.50 83 ASP A O 1
ATOM 680 N N . ARG A 1 84 ? -11.484 -4.748 6.256 1.00 95.62 84 ARG A N 1
ATOM 681 C CA . ARG A 1 84 ? -11.399 -3.816 5.116 1.00 95.62 84 ARG A CA 1
ATOM 682 C C . ARG A 1 84 ? -9.995 -3.258 4.895 1.00 95.62 84 ARG A C 1
ATOM 684 O O . ARG A 1 84 ? -9.619 -3.061 3.743 1.00 95.62 84 ARG A O 1
ATOM 691 N N . ILE A 1 85 ? -9.250 -2.986 5.970 1.00 95.31 85 ILE A N 1
ATOM 692 C CA . ILE A 1 85 ? -7.853 -2.532 5.882 1.00 95.31 85 ILE A CA 1
ATOM 693 C C . ILE A 1 85 ? -7.008 -3.610 5.209 1.00 95.31 85 ILE A C 1
ATOM 695 O O . ILE A 1 85 ? -6.285 -3.283 4.277 1.00 95.31 85 ILE A O 1
ATOM 699 N N . LEU A 1 86 ? -7.118 -4.867 5.655 1.00 93.19 86 LEU A N 1
ATOM 700 C CA . LEU A 1 86 ? -6.372 -5.990 5.084 1.00 93.19 86 LEU A CA 1
ATOM 701 C C . LEU A 1 86 ? -6.672 -6.139 3.594 1.00 93.19 86 LEU A C 1
ATOM 703 O O . LEU A 1 86 ? -5.756 -6.057 2.787 1.00 93.19 86 LEU A O 1
ATOM 707 N N . ASN A 1 87 ? -7.952 -6.216 3.233 1.00 91.94 87 ASN A N 1
ATOM 708 C CA . ASN A 1 87 ? -8.370 -6.363 1.843 1.00 91.94 87 ASN A CA 1
ATOM 709 C C . ASN A 1 87 ? -7.831 -5.227 0.947 1.00 91.94 87 ASN A C 1
ATOM 711 O O . ASN A 1 87 ? -7.262 -5.467 -0.111 1.00 91.94 87 ASN A O 1
ATOM 715 N N . GLN A 1 88 ? -7.953 -3.966 1.379 1.00 89.44 88 GLN A N 1
ATOM 716 C CA . GLN A 1 88 ? -7.434 -2.823 0.610 1.00 89.44 88 GLN A CA 1
ATOM 717 C C . GLN A 1 88 ? -5.901 -2.817 0.518 1.00 89.44 88 GLN A C 1
ATOM 719 O O . GLN A 1 88 ? -5.354 -2.370 -0.488 1.00 89.44 88 GLN A O 1
ATOM 724 N N . TYR A 1 89 ? -5.213 -3.281 1.563 1.00 89.88 89 TYR A N 1
ATOM 725 C CA . TYR A 1 89 ? -3.756 -3.344 1.586 1.00 89.88 89 TYR A CA 1
ATOM 726 C C . TYR A 1 89 ? -3.220 -4.441 0.661 1.00 89.88 89 TYR A C 1
ATOM 728 O O . TYR A 1 89 ? -2.268 -4.187 -0.067 1.00 89.88 89 TYR A O 1
ATOM 736 N N . GLU A 1 90 ? -3.868 -5.608 0.626 1.00 87.19 90 GLU A N 1
ATOM 737 C CA . GLU A 1 90 ? -3.527 -6.710 -0.286 1.00 87.19 90 GLU A CA 1
ATOM 738 C C . GLU A 1 90 ? -3.622 -6.277 -1.757 1.00 87.19 90 GLU A C 1
ATOM 740 O O . GLU A 1 90 ? -2.705 -6.530 -2.538 1.00 87.19 90 GLU A O 1
ATOM 745 N N . TYR A 1 91 ? -4.687 -5.557 -2.135 1.00 84.94 91 TYR A N 1
ATOM 746 C CA . TYR A 1 91 ? -4.805 -4.999 -3.489 1.00 84.94 91 TYR A CA 1
ATOM 747 C C . TYR A 1 91 ? -3.705 -3.982 -3.801 1.00 84.94 91 TYR A C 1
ATOM 749 O O . TYR A 1 91 ? -3.125 -4.012 -4.884 1.00 84.94 91 TYR A O 1
ATOM 757 N N . TYR A 1 92 ? -3.403 -3.095 -2.851 1.00 87.25 92 TYR A N 1
ATOM 758 C CA . TYR A 1 92 ? -2.348 -2.102 -3.023 1.00 87.25 92 TYR A CA 1
ATOM 759 C C . TYR A 1 92 ? -0.968 -2.748 -3.210 1.00 87.25 92 TYR A C 1
ATOM 761 O O . TYR A 1 92 ? -0.216 -2.326 -4.084 1.00 87.25 92 TYR A O 1
ATOM 769 N N . GLU A 1 93 ? -0.632 -3.766 -2.415 1.00 85.75 93 GLU A N 1
ATOM 770 C CA . GLU A 1 93 ? 0.641 -4.487 -2.515 1.00 85.75 93 GLU A CA 1
ATOM 771 C C . GLU A 1 93 ? 0.789 -5.173 -3.878 1.00 85.75 93 GLU A C 1
ATOM 773 O O . GLU A 1 93 ? 1.798 -4.978 -4.557 1.00 85.75 93 GLU A O 1
ATOM 778 N N . LEU A 1 94 ? -0.257 -5.869 -4.335 1.00 81.62 94 LEU A N 1
ATOM 779 C CA . LEU A 1 94 ? -0.265 -6.518 -5.645 1.00 81.62 94 LEU A CA 1
ATOM 780 C C . LEU A 1 94 ? -0.055 -5.516 -6.794 1.00 81.62 94 LEU A C 1
ATOM 782 O O . LEU A 1 94 ? 0.732 -5.775 -7.707 1.00 81.62 94 LEU A O 1
ATOM 786 N N . ASP A 1 95 ? -0.733 -4.367 -6.751 1.00 84.00 95 ASP A N 1
ATOM 787 C CA . ASP A 1 95 ? -0.582 -3.321 -7.767 1.00 84.00 95 ASP A CA 1
ATOM 788 C C . ASP A 1 95 ? 0.830 -2.719 -7.754 1.00 84.00 95 ASP A C 1
ATOM 790 O O . ASP A 1 95 ? 1.419 -2.472 -8.812 1.00 84.00 95 ASP A O 1
ATOM 794 N N . VAL A 1 96 ? 1.407 -2.503 -6.569 1.00 85.44 96 VAL A N 1
ATOM 795 C CA . VAL A 1 96 ? 2.786 -2.017 -6.423 1.00 85.44 96 VAL A CA 1
ATOM 796 C C . VAL A 1 96 ? 3.783 -3.008 -7.020 1.00 85.44 96 VAL A C 1
ATOM 798 O O . VAL A 1 96 ? 4.668 -2.580 -7.763 1.00 85.44 96 VAL A O 1
ATOM 801 N N . ASP A 1 97 ? 3.618 -4.307 -6.776 1.00 83.50 97 ASP A N 1
ATOM 802 C CA . ASP A 1 97 ? 4.498 -5.346 -7.319 1.00 83.50 97 ASP A CA 1
ATOM 803 C C . ASP A 1 97 ? 4.430 -5.413 -8.849 1.00 83.50 97 ASP A C 1
ATOM 805 O O . ASP A 1 97 ? 5.460 -5.388 -9.534 1.00 83.50 97 ASP A O 1
ATOM 809 N N . VAL A 1 98 ? 3.216 -5.421 -9.411 1.00 85.00 98 VAL A N 1
ATOM 810 C CA . VAL A 1 98 ? 3.005 -5.432 -10.868 1.00 85.00 98 VAL A CA 1
ATOM 811 C C . VAL A 1 98 ? 3.620 -4.191 -11.518 1.00 85.00 98 VAL A C 1
ATOM 813 O O . VAL A 1 98 ? 4.280 -4.289 -12.558 1.00 85.00 98 VAL A O 1
ATOM 816 N N . ASN A 1 99 ? 3.445 -3.018 -10.911 1.00 86.19 99 ASN A N 1
ATOM 817 C CA . ASN A 1 99 ? 4.065 -1.789 -11.398 1.00 86.19 99 ASN A CA 1
ATOM 818 C C . ASN A 1 99 ? 5.588 -1.813 -11.252 1.00 86.19 99 ASN A C 1
ATOM 820 O O . ASN A 1 99 ? 6.291 -1.342 -12.148 1.00 86.19 99 ASN A O 1
ATOM 824 N N . GLY A 1 100 ? 6.110 -2.398 -10.174 1.00 85.69 100 GLY A N 1
ATOM 825 C CA . GLY A 1 100 ? 7.539 -2.622 -9.978 1.00 85.69 100 GLY A CA 1
ATOM 826 C C . GLY A 1 100 ? 8.155 -3.396 -11.144 1.00 85.69 100 GLY A C 1
ATOM 827 O O . GLY A 1 100 ? 9.159 -2.962 -11.713 1.00 85.69 100 GLY A O 1
ATOM 828 N N . GLU A 1 101 ? 7.508 -4.480 -11.576 1.00 85.88 101 GLU A N 1
ATOM 829 C CA . GLU A 1 101 ? 7.933 -5.266 -12.743 1.00 85.88 101 GLU A CA 1
ATOM 830 C C . GLU A 1 101 ? 7.864 -4.477 -14.060 1.00 85.88 101 GLU A C 1
ATOM 832 O O . GLU A 1 101 ? 8.778 -4.548 -14.887 1.00 85.88 101 GLU A O 1
ATOM 837 N N . ARG A 1 102 ? 6.829 -3.653 -14.261 1.00 86.00 102 ARG A N 1
ATOM 838 C CA . ARG A 1 102 ? 6.738 -2.775 -15.445 1.00 86.00 102 ARG A CA 1
ATOM 839 C C . ARG A 1 102 ? 7.874 -1.760 -15.487 1.00 86.00 102 ARG A C 1
ATOM 841 O O . ARG A 1 102 ? 8.511 -1.585 -16.526 1.00 86.00 102 ARG A O 1
ATOM 848 N N . ILE A 1 103 ? 8.186 -1.130 -14.357 1.00 87.25 103 ILE A N 1
ATOM 849 C CA . ILE A 1 103 ? 9.294 -0.177 -14.268 1.00 87.25 103 ILE A CA 1
ATOM 850 C C . ILE A 1 103 ? 10.647 -0.875 -14.499 1.00 87.25 103 ILE A C 1
ATOM 852 O O . ILE A 1 103 ? 11.490 -0.323 -15.215 1.00 87.25 103 ILE A O 1
ATOM 856 N N . LYS A 1 104 ? 10.850 -2.098 -13.986 1.00 84.25 104 LYS A N 1
ATOM 857 C CA . LYS A 1 104 ? 12.029 -2.934 -14.299 1.00 84.25 104 LYS A CA 1
ATOM 858 C C . LYS A 1 104 ? 12.159 -3.202 -15.802 1.00 84.25 104 LYS A C 1
ATOM 860 O O . LYS A 1 104 ? 13.241 -3.074 -16.378 1.00 84.25 104 LYS A O 1
ATOM 865 N N . ASN A 1 105 ? 11.056 -3.533 -16.469 1.00 84.69 105 ASN A N 1
ATOM 866 C CA . ASN A 1 105 ? 11.051 -3.760 -17.915 1.00 84.69 105 ASN A CA 1
ATOM 867 C C . ASN A 1 105 ? 11.429 -2.490 -18.690 1.00 84.69 105 ASN A C 1
ATOM 869 O O . ASN A 1 105 ? 12.275 -2.535 -19.590 1.00 84.69 105 ASN A O 1
ATOM 873 N N . ILE A 1 106 ? 10.865 -1.342 -18.304 1.00 86.00 106 ILE A N 1
ATOM 874 C CA . ILE A 1 106 ? 11.183 -0.039 -18.899 1.00 86.00 106 ILE A CA 1
ATOM 875 C C . ILE A 1 106 ? 12.670 0.297 -18.715 1.00 86.00 106 ILE A C 1
ATOM 877 O O . ILE A 1 106 ? 13.343 0.657 -19.687 1.00 86.00 106 ILE A O 1
ATOM 881 N N . SER A 1 107 ? 13.206 0.149 -17.499 1.00 82.12 107 SER A N 1
ATOM 882 C CA . SER A 1 107 ? 14.610 0.456 -17.195 1.00 82.12 107 SER A CA 1
ATOM 883 C C . SER A 1 107 ? 15.569 -0.411 -18.019 1.00 82.12 107 SER A C 1
ATOM 885 O O . SER A 1 107 ? 16.530 0.107 -18.597 1.00 82.12 107 SER A O 1
ATOM 887 N N . SER A 1 108 ? 15.262 -1.703 -18.167 1.00 81.12 108 SER A N 1
ATOM 888 C CA . SER A 1 108 ? 16.032 -2.657 -18.968 1.00 81.12 108 SER A CA 1
ATOM 889 C C . SER A 1 108 ? 16.062 -2.269 -20.451 1.00 81.12 108 SER A C 1
ATOM 891 O O . SER A 1 108 ? 17.134 -2.205 -21.067 1.00 81.12 108 SER A O 1
ATOM 893 N N . VAL A 1 109 ? 14.906 -1.912 -21.028 1.00 85.00 109 VAL A N 1
ATOM 894 C CA . VAL A 1 109 ? 14.822 -1.463 -22.429 1.00 85.00 109 VAL A CA 1
ATOM 895 C C . VAL A 1 109 ? 15.598 -0.165 -22.644 1.00 85.00 109 VAL A C 1
ATOM 897 O O . VAL A 1 109 ? 16.332 -0.046 -23.630 1.00 85.00 109 VAL A O 1
ATOM 900 N N . LEU A 1 110 ? 15.470 0.803 -21.734 1.00 82.50 110 LEU A N 1
ATOM 901 C CA . LEU A 1 110 ? 16.202 2.067 -21.814 1.00 82.50 110 LEU A CA 1
ATOM 902 C C . LEU A 1 110 ? 17.714 1.855 -21.684 1.00 82.50 110 LEU A C 1
ATOM 904 O O . LEU A 1 110 ? 18.476 2.414 -22.475 1.00 82.50 110 LEU A O 1
ATOM 908 N N . GLY A 1 111 ? 18.153 1.004 -20.754 1.00 76.94 111 GLY A N 1
ATOM 909 C CA . GLY A 1 111 ? 19.560 0.647 -20.581 1.00 76.94 111 GLY A CA 1
ATOM 910 C C . GLY A 1 111 ? 20.154 -0.015 -21.825 1.00 76.94 111 GLY A C 1
ATOM 911 O O . GLY A 1 111 ? 21.262 0.334 -22.245 1.00 76.94 111 GLY A O 1
ATOM 912 N N . LYS A 1 112 ? 19.400 -0.919 -22.467 1.00 79.44 112 LYS A N 1
ATOM 913 C CA . LYS A 1 112 ? 19.801 -1.548 -23.732 1.00 79.44 112 LYS A CA 1
ATOM 914 C C . LYS A 1 112 ? 19.914 -0.524 -24.861 1.00 79.44 112 LYS A C 1
ATOM 916 O O . LYS A 1 112 ? 20.967 -0.442 -25.484 1.00 79.44 112 LYS A O 1
ATOM 921 N N . LYS A 1 113 ? 18.889 0.311 -25.069 1.00 80.88 113 LYS A N 1
ATOM 922 C CA . LYS A 1 113 ? 18.918 1.370 -26.094 1.00 80.88 113 LYS A CA 1
ATOM 923 C C . LYS A 1 113 ? 20.092 2.326 -25.885 1.00 80.88 113 LYS A C 1
ATOM 925 O O . LYS A 1 113 ? 20.803 2.630 -26.833 1.00 80.88 113 LYS A O 1
ATOM 930 N N . ALA A 1 114 ? 20.337 2.771 -24.653 1.00 76.69 114 ALA A N 1
ATOM 931 C CA . ALA A 1 114 ? 21.452 3.667 -24.348 1.00 76.69 114 ALA A CA 1
ATOM 932 C C . ALA A 1 114 ? 22.815 3.049 -24.709 1.00 76.69 114 ALA A C 1
ATOM 934 O O . ALA A 1 114 ? 23.683 3.744 -25.240 1.00 76.69 114 ALA A O 1
ATOM 935 N N . LYS A 1 115 ? 22.988 1.741 -24.471 1.00 72.56 115 LYS A N 1
ATOM 936 C CA . LYS A 1 115 ? 24.174 0.991 -24.904 1.00 72.56 115 LYS A CA 1
ATOM 937 C C . LYS A 1 115 ? 24.271 0.920 -26.430 1.00 72.56 115 LYS A C 1
ATOM 939 O O . LYS A 1 115 ? 25.345 1.188 -26.963 1.00 72.56 115 LYS A O 1
ATOM 944 N N . ASP A 1 116 ? 23.172 0.596 -27.109 1.00 79.12 116 ASP A N 1
ATOM 945 C CA . ASP A 1 116 ? 23.121 0.454 -28.571 1.00 79.12 116 ASP A CA 1
ATOM 946 C C . ASP A 1 116 ? 23.423 1.784 -29.290 1.00 79.12 116 ASP A C 1
ATOM 948 O O . ASP A 1 116 ? 24.101 1.795 -30.313 1.00 79.12 116 ASP A O 1
ATOM 952 N N . PHE A 1 117 ? 23.008 2.919 -28.718 1.00 79.50 117 PHE A N 1
ATOM 953 C CA . PHE A 1 117 ? 23.329 4.263 -29.220 1.00 79.50 117 PHE A CA 1
ATOM 954 C C . PHE A 1 117 ? 24.725 4.770 -28.821 1.00 79.50 117 PHE A C 1
ATOM 956 O O . PHE A 1 117 ? 25.047 5.934 -29.060 1.00 79.50 117 PHE A O 1
ATOM 963 N N . GLY A 1 118 ? 25.557 3.941 -28.182 1.00 68.06 118 GLY A N 1
ATOM 964 C CA . GLY A 1 118 ? 26.902 4.343 -27.770 1.00 68.06 118 GLY A CA 1
ATOM 965 C C . GLY A 1 118 ? 26.908 5.465 -26.728 1.00 68.06 118 GLY A C 1
ATOM 966 O O . GLY A 1 118 ? 27.899 6.183 -26.601 1.00 68.06 118 GLY A O 1
ATOM 967 N N . ILE A 1 119 ? 25.819 5.632 -25.964 1.00 69.19 119 ILE A N 1
ATOM 968 C CA . ILE A 1 119 ? 25.744 6.605 -24.872 1.00 69.19 119 ILE A CA 1
ATOM 969 C C . ILE A 1 119 ? 26.597 6.063 -23.717 1.00 69.19 119 ILE A C 1
ATOM 971 O O . ILE A 1 119 ? 26.102 5.542 -22.727 1.00 69.19 119 ILE A O 1
ATOM 975 N N . SER A 1 120 ? 27.920 6.166 -23.825 1.00 58.66 120 SER A N 1
ATOM 976 C CA . SER A 1 120 ? 28.850 5.842 -22.745 1.00 58.66 120 SER A CA 1
ATOM 977 C C . SER A 1 120 ? 29.214 7.122 -22.004 1.00 58.66 120 SER A C 1
ATOM 979 O O . SER A 1 120 ? 30.278 7.711 -22.193 1.00 58.66 120 SER A O 1
ATOM 981 N N . LYS A 1 121 ? 28.313 7.611 -21.159 1.00 56.72 121 LYS A N 1
ATOM 982 C CA . LYS A 1 121 ? 28.653 8.708 -20.250 1.00 56.72 121 LYS A CA 1
ATOM 983 C C . LYS A 1 121 ? 28.927 8.146 -18.857 1.00 56.72 121 LYS A C 1
ATOM 985 O O . LYS A 1 121 ? 28.249 7.222 -18.415 1.00 56.72 121 LYS A O 1
ATOM 990 N N . LYS A 1 122 ? 29.869 8.760 -18.127 1.00 59.19 122 LYS A N 1
ATOM 991 C CA . LYS A 1 122 ? 30.174 8.479 -16.705 1.00 59.19 122 LYS A CA 1
ATOM 992 C C . LYS A 1 122 ? 28.917 8.288 -15.835 1.00 59.19 122 LYS A C 1
ATOM 994 O O . LYS A 1 122 ? 28.964 7.521 -14.882 1.00 59.19 122 LYS A O 1
ATOM 999 N N . TRP A 1 123 ? 27.806 8.961 -16.157 1.00 64.06 123 TRP A N 1
ATOM 1000 C CA . TRP A 1 123 ? 26.534 8.837 -15.437 1.00 64.06 123 TRP A CA 1
ATOM 1001 C C . TRP A 1 123 ? 25.823 7.483 -15.645 1.00 64.06 123 TRP A C 1
ATOM 1003 O O . TRP A 1 123 ? 25.283 6.955 -14.682 1.00 64.06 123 TRP A O 1
ATOM 1013 N N . LEU A 1 124 ? 25.893 6.858 -16.828 1.00 63.06 124 LEU A N 1
ATOM 1014 C CA . LEU A 1 124 ? 25.311 5.525 -17.079 1.00 63.06 124 LEU A CA 1
ATOM 1015 C C . LEU A 1 124 ? 26.077 4.407 -16.359 1.00 63.06 124 LEU A C 1
ATOM 1017 O O . LEU A 1 124 ? 25.469 3.472 -15.847 1.00 63.06 124 LEU A O 1
ATOM 1021 N N . ASN A 1 125 ? 27.403 4.537 -16.239 1.00 59.91 125 ASN A N 1
ATOM 1022 C CA . ASN A 1 125 ? 28.214 3.620 -15.429 1.00 59.91 125 ASN A CA 1
ATOM 1023 C C . ASN A 1 125 ? 27.943 3.777 -13.921 1.00 59.91 125 ASN A C 1
ATOM 1025 O O . ASN A 1 125 ? 28.034 2.797 -13.192 1.00 59.91 125 ASN A O 1
ATOM 1029 N N . LYS A 1 126 ? 27.566 4.978 -13.452 1.00 61.78 126 LYS A N 1
ATOM 1030 C CA . LYS A 1 126 ? 27.091 5.195 -12.070 1.00 61.78 126 LYS A CA 1
ATOM 1031 C C . LYS A 1 126 ? 25.708 4.586 -11.824 1.00 61.78 126 LYS A C 1
ATOM 1033 O O . LYS A 1 126 ? 25.427 4.144 -10.720 1.00 61.78 126 LYS A O 1
ATOM 1038 N N . ILE A 1 127 ? 24.863 4.568 -12.848 1.00 63.47 127 ILE A N 1
ATOM 1039 C CA . ILE A 1 127 ? 23.506 4.024 -12.789 1.00 63.47 127 ILE A CA 1
ATOM 1040 C C . ILE A 1 127 ? 23.489 2.492 -12.806 1.00 63.47 127 ILE A C 1
ATOM 1042 O O . ILE A 1 127 ? 22.707 1.896 -12.080 1.00 63.47 127 ILE A O 1
ATOM 1046 N N . LYS A 1 128 ? 24.379 1.844 -13.567 1.00 57.00 128 LYS A N 1
ATOM 1047 C CA . LYS A 1 128 ? 24.471 0.373 -13.620 1.00 57.00 128 LYS A CA 1
ATOM 1048 C C . LYS A 1 128 ? 24.745 -0.304 -12.277 1.00 57.00 128 LYS A C 1
ATOM 1050 O O . LYS A 1 128 ? 24.352 -1.447 -12.109 1.00 57.00 128 LYS A O 1
ATOM 1055 N N . ASN A 1 129 ? 25.417 0.390 -11.363 1.00 59.88 129 ASN A N 1
ATOM 1056 C CA . ASN A 1 129 ? 25.721 -0.109 -10.020 1.00 59.88 129 ASN A CA 1
ATOM 1057 C C . ASN A 1 129 ? 24.757 0.457 -8.967 1.00 59.88 129 ASN A C 1
ATOM 1059 O O . ASN A 1 129 ? 25.013 0.348 -7.773 1.00 59.88 129 ASN A O 1
ATOM 1063 N N . SER A 1 130 ? 23.697 1.144 -9.394 1.00 65.81 130 SER A N 1
ATOM 1064 C CA . SER A 1 130 ? 22.681 1.653 -8.488 1.00 65.81 130 SER A CA 1
ATOM 1065 C C . SER A 1 130 ? 21.623 0.579 -8.287 1.00 65.81 130 SER A C 1
ATOM 1067 O O . SER A 1 130 ? 20.928 0.229 -9.239 1.00 65.81 130 SER A O 1
ATOM 1069 N N . GLU A 1 131 ? 21.441 0.147 -7.039 1.00 63.88 131 GLU A N 1
ATOM 1070 C CA . GLU A 1 131 ? 20.362 -0.763 -6.614 1.00 63.88 131 GLU A CA 1
ATOM 1071 C C . GLU A 1 131 ? 18.981 -0.297 -7.114 1.00 63.88 131 GLU A C 1
ATOM 1073 O O . GLU A 1 131 ? 18.117 -1.102 -7.440 1.00 63.88 131 GLU A O 1
ATOM 1078 N N . ARG A 1 132 ? 18.785 1.020 -7.289 1.00 66.75 132 ARG A N 1
ATOM 1079 C CA . ARG A 1 132 ? 17.546 1.615 -7.825 1.00 66.75 132 ARG A CA 1
ATOM 1080 C C . ARG A 1 132 ? 17.270 1.283 -9.292 1.00 66.75 132 ARG A C 1
ATOM 1082 O O . ARG A 1 132 ? 16.129 1.375 -9.723 1.00 66.75 132 ARG A O 1
ATOM 1089 N N . TRP A 1 133 ? 18.305 0.992 -10.073 1.00 61.81 133 TRP A N 1
ATOM 1090 C CA . TRP A 1 133 ? 18.199 0.710 -11.506 1.00 61.81 133 TRP A CA 1
ATOM 1091 C C . TRP A 1 133 ? 18.347 -0.773 -11.825 1.00 61.81 133 TRP A C 1
ATOM 1093 O O . TRP A 1 133 ? 17.833 -1.211 -12.853 1.00 61.81 133 TRP A O 1
ATOM 1103 N N . THR A 1 134 ? 19.030 -1.529 -10.962 1.00 64.12 134 THR A N 1
ATOM 1104 C CA . THR A 1 134 ? 19.073 -2.996 -11.032 1.00 64.12 134 THR A CA 1
ATOM 1105 C C . THR A 1 134 ? 17.892 -3.643 -10.316 1.00 64.12 134 THR A C 1
ATOM 1107 O O . THR A 1 134 ? 17.570 -4.785 -10.614 1.00 64.12 134 THR A O 1
ATOM 1110 N N . PHE A 1 135 ? 17.196 -2.881 -9.463 1.00 59.91 135 PHE A N 1
ATOM 1111 C CA . PHE A 1 135 ? 16.095 -3.345 -8.623 1.00 59.91 135 PHE A CA 1
ATOM 1112 C C . PHE A 1 135 ? 16.503 -4.518 -7.709 1.00 59.91 135 PHE A C 1
ATOM 1114 O O . PHE A 1 135 ? 15.695 -5.410 -7.471 1.00 59.91 135 PHE A O 1
ATOM 1121 N N . ASP A 1 136 ? 17.746 -4.486 -7.207 1.00 56.09 136 ASP A N 1
ATOM 1122 C CA . ASP A 1 136 ? 18.316 -5.425 -6.219 1.00 56.09 136 ASP A CA 1
ATOM 1123 C C . ASP A 1 136 ? 18.130 -4.915 -4.768 1.00 56.09 136 ASP A C 1
ATOM 1125 O O . ASP A 1 136 ? 19.093 -4.860 -4.002 1.00 56.09 136 ASP A O 1
ATOM 1129 N N . TRP A 1 137 ? 16.926 -4.462 -4.400 1.00 58.09 137 TRP A N 1
ATOM 1130 C CA . TRP A 1 137 ? 16.594 -4.015 -3.034 1.00 58.09 137 TRP A CA 1
ATOM 1131 C C . TRP A 1 137 ? 15.792 -5.057 -2.252 1.00 58.09 137 TRP A C 1
ATOM 1133 O O . TRP A 1 137 ? 15.139 -5.908 -2.897 1.00 58.09 137 TRP A O 1
#

Sequence (137 aa):
MAINEWKIWQRLGFKSPPKQSKIDVNKDIDAVLDSLNDVKPVISSLIKDINKFKALKKQEKSRKNISDNELKKMTEEKVKVFDRILNQYEYYELDVDVNGERIKNISSVLGKKAKDFGISKKWLNKIKNSERWTFDW

Foldseek 3Di:
DPPDPVVVCVVVVNPDPPDPDDQDLVVLVVLLVVLVVVVVVLVVLLVVLVVVLVVLVVVVVVDPDDDPVNVVVSVVVNVVSVVSNVVSVVVVVVSVVSNVVSVLSNLVVVLVVCVVVVVPDPVSVVLVPDCVSNVVD